Protein AF-A0A967B4Q2-F1 (afdb_monomer)

Foldseek 3Di:
DKKKFKDQPPDTPDIGPDPVVSVVVCVVVVVVVGPIDIDTPPPDPCDDFDADPVPRHGDDPPDPQWDFDQDPPRDTDTDGHDDD

Structure (mmCIF, N/CA/C/O backbone):
data_AF-A0A967B4Q2-F1
#
_entry.id   AF-A0A967B4Q2-F1
#
loop_
_atom_site.group_PDB
_atom_site.id
_atom_site.type_symbol
_atom_site.label_atom_id
_atom_site.label_alt_id
_atom_site.label_comp_id
_atom_site.label_asym_id
_atom_site.label_entity_id
_atom_site.label_seq_id
_atom_site.pdbx_PDB_ins_code
_atom_site.Cartn_x
_atom_site.Cartn_y
_atom_site.Cartn_z
_atom_site.occupancy
_atom_site.B_iso_or_equiv
_atom_site.auth_seq_id
_atom_site.auth_comp_id
_atom_site.auth_asym_id
_atom_site.auth_atom_id
_atom_site.pdbx_PDB_model_num
ATOM 1 N N . MET A 1 1 ? 8.593 5.429 -7.833 1.00 61.97 1 MET A N 1
ATOM 2 C CA . MET A 1 1 ? 8.505 5.813 -6.411 1.00 61.97 1 MET A CA 1
ATOM 3 C C . MET A 1 1 ? 7.425 4.937 -5.816 1.00 61.97 1 MET A C 1
ATOM 5 O O . MET A 1 1 ? 6.359 4.882 -6.413 1.00 61.97 1 MET A O 1
ATOM 9 N N . LYS A 1 2 ? 7.733 4.169 -4.767 1.00 67.44 2 LYS A N 1
ATOM 10 C CA . LYS A 1 2 ? 6.726 3.341 -4.090 1.00 67.44 2 LYS A CA 1
ATOM 11 C C . LYS A 1 2 ? 5.794 4.289 -3.338 1.00 67.44 2 LYS A C 1
ATOM 13 O O . LYS A 1 2 ? 6.281 5.231 -2.721 1.00 67.44 2 LYS A O 1
ATOM 18 N N . GLN A 1 3 ? 4.491 4.099 -3.472 1.00 79.56 3 GLN A N 1
ATOM 19 C CA . GLN A 1 3 ? 3.498 4.859 -2.720 1.00 79.56 3 GLN A CA 1
ATOM 20 C C . GLN A 1 3 ? 2.790 3.904 -1.755 1.00 79.56 3 GLN A C 1
ATOM 22 O O . GLN A 1 3 ? 2.820 2.690 -1.920 1.00 79.56 3 GLN A O 1
ATOM 27 N N . HIS A 1 4 ? 2.237 4.442 -0.685 1.00 83.31 4 HIS A N 1
ATOM 28 C CA . HIS A 1 4 ? 1.551 3.711 0.367 1.00 83.31 4 HIS A CA 1
ATOM 29 C C . HIS A 1 4 ? 0.152 4.287 0.455 1.00 83.31 4 HIS A C 1
ATOM 31 O O . HIS A 1 4 ? 0.001 5.492 0.653 1.00 83.31 4 HIS A O 1
ATOM 37 N N . LYS A 1 5 ? -0.859 3.446 0.277 1.00 87.00 5 LYS A N 1
ATOM 38 C CA . LYS A 1 5 ? -2.263 3.844 0.328 1.00 87.00 5 LYS A CA 1
ATOM 39 C C . LYS A 1 5 ? -2.858 3.403 1.654 1.00 87.00 5 LYS A C 1
ATOM 41 O O . LYS A 1 5 ? -2.559 2.317 2.133 1.00 87.00 5 LYS A O 1
ATOM 46 N N . VAL A 1 6 ? -3.699 4.234 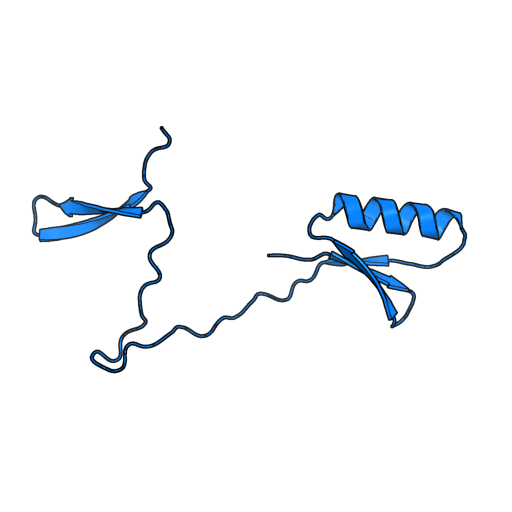2.249 1.00 85.31 6 VAL A N 1
ATOM 47 C CA . VAL A 1 6 ? -4.560 3.858 3.368 1.00 85.31 6 VAL A CA 1
ATOM 48 C C . VAL A 1 6 ? -5.952 3.635 2.804 1.00 85.31 6 VAL A C 1
ATOM 50 O O . VAL A 1 6 ? -6.538 4.542 2.214 1.00 85.31 6 VAL A O 1
ATOM 53 N N . MET A 1 7 ? -6.453 2.422 2.978 1.00 88.75 7 MET A N 1
ATOM 54 C CA . MET A 1 7 ? -7.748 1.970 2.496 1.00 88.75 7 MET A CA 1
ATOM 55 C C . MET A 1 7 ? -8.754 1.945 3.643 1.00 88.75 7 MET A C 1
ATOM 57 O O . MET A 1 7 ? -8.412 1.558 4.765 1.00 88.75 7 MET A O 1
ATOM 61 N N . LEU A 1 8 ? -9.997 2.305 3.344 1.00 86.19 8 LEU A N 1
ATOM 62 C CA . LEU A 1 8 ? -11.174 2.053 4.172 1.00 86.19 8 LEU A CA 1
ATOM 63 C C . LEU A 1 8 ? -12.177 1.289 3.311 1.00 86.19 8 LEU A C 1
ATOM 65 O O . LEU A 1 8 ? -12.772 1.857 2.396 1.00 86.19 8 LEU A O 1
ATOM 69 N 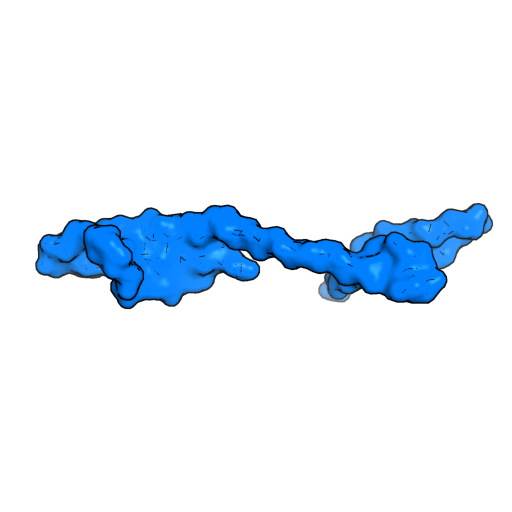N . GLY A 1 9 ? -12.305 -0.015 3.560 1.00 83.00 9 GLY A N 1
ATOM 70 C CA . GLY A 1 9 ? -13.001 -0.907 2.634 1.00 83.00 9 GLY A CA 1
ATOM 71 C C . GLY A 1 9 ? -12.361 -0.852 1.243 1.00 83.00 9 GLY A C 1
ATOM 72 O O . GLY A 1 9 ? -11.173 -1.138 1.099 1.00 83.00 9 GLY A O 1
ATOM 73 N N . GLU A 1 10 ? -13.138 -0.437 0.243 1.00 81.88 10 GLU A N 1
ATOM 74 C CA . GLU A 1 10 ? -12.716 -0.327 -1.162 1.00 81.88 10 GLU A CA 1
ATOM 75 C C . GLU A 1 10 ? -12.205 1.072 -1.549 1.00 81.88 10 GLU A C 1
ATOM 77 O O . GLU A 1 10 ? -11.676 1.263 -2.645 1.00 81.88 10 GLU A O 1
ATOM 82 N N . GLN A 1 11 ? -12.317 2.062 -0.656 1.00 82.94 11 GLN A N 1
ATOM 83 C CA . GLN A 1 11 ? -11.964 3.448 -0.956 1.00 82.94 11 GLN A CA 1
ATOM 84 C C . GLN A 1 11 ? -10.570 3.819 -0.431 1.00 82.94 11 GLN A C 1
ATOM 86 O O . GLN A 1 11 ? -10.199 3.502 0.702 1.00 82.94 11 GLN A O 1
ATOM 91 N N . VAL A 1 12 ? -9.802 4.549 -1.248 1.00 85.38 12 VAL A N 1
ATOM 92 C CA . VAL A 1 12 ? -8.522 5.146 -0.840 1.00 85.38 12 VAL A CA 1
ATOM 93 C C . VAL A 1 12 ? -8.803 6.430 -0.059 1.00 85.38 12 VAL A C 1
ATOM 95 O O . VAL A 1 12 ? -9.329 7.391 -0.615 1.00 85.38 12 VAL A O 1
ATOM 98 N N . LEU A 1 13 ? -8.419 6.465 1.216 1.00 85.62 13 LEU A N 1
ATOM 99 C CA . LEU A 1 13 ? -8.533 7.654 2.067 1.00 85.62 13 LEU A CA 1
ATOM 100 C C . LEU A 1 13 ? -7.300 8.551 1.999 1.00 85.62 13 LEU A C 1
ATOM 102 O O . LEU A 1 13 ? -7.406 9.770 2.100 1.00 85.62 13 LEU A O 1
ATOM 106 N N . TYR A 1 14 ? -6.117 7.946 1.911 1.00 85.62 14 TYR A N 1
ATOM 107 C CA . TYR A 1 14 ? -4.860 8.674 2.026 1.00 85.62 14 TYR A CA 1
ATOM 108 C C . TYR A 1 14 ? -3.751 7.985 1.240 1.00 85.62 14 TYR A C 1
ATOM 110 O O . TYR A 1 14 ? -3.723 6.760 1.148 1.00 85.62 14 TYR A O 1
ATOM 118 N N . GLN A 1 15 ? -2.824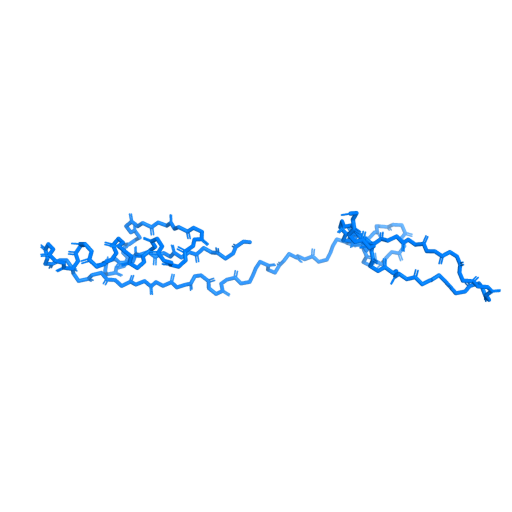 8.764 0.684 1.00 85.44 15 GLN A N 1
ATOM 119 C CA . GLN A 1 15 ? -1.685 8.247 -0.064 1.00 85.44 15 GLN A CA 1
ATOM 120 C C . GLN A 1 15 ? -0.409 8.991 0.332 1.00 85.44 15 GLN A C 1
ATOM 122 O O . GLN A 1 15 ? -0.363 10.217 0.316 1.00 85.44 15 GLN A O 1
ATOM 127 N N . ALA A 1 16 ? 0.642 8.246 0.669 1.00 85.38 16 ALA A N 1
ATOM 128 C CA . ALA A 1 16 ? 1.924 8.789 1.097 1.00 85.38 16 ALA A CA 1
ATOM 129 C C . ALA A 1 16 ? 3.098 8.104 0.393 1.00 85.38 16 ALA A C 1
ATOM 131 O O . ALA A 1 16 ? 3.043 6.929 0.052 1.00 85.38 16 ALA A O 1
ATOM 132 N N . ALA A 1 17 ? 4.207 8.821 0.211 1.00 82.31 17 ALA A N 1
ATOM 133 C CA . ALA A 1 17 ? 5.440 8.239 -0.330 1.00 82.31 17 ALA A CA 1
ATOM 134 C C . ALA A 1 17 ? 6.237 7.425 0.709 1.00 82.31 17 ALA A C 1
ATOM 136 O O . ALA A 1 17 ? 7.096 6.631 0.338 1.00 82.31 17 ALA A O 1
ATOM 137 N N . GLN A 1 18 ? 5.966 7.627 2.003 1.00 84.00 18 GLN A N 1
ATOM 138 C CA . GLN A 1 18 ? 6.644 6.955 3.113 1.00 84.00 18 GLN A CA 1
ATOM 139 C C . GLN A 1 18 ? 5.657 6.104 3.914 1.00 84.00 18 GLN A C 1
ATOM 141 O O . GLN A 1 18 ? 4.566 6.569 4.247 1.00 84.00 18 GLN A O 1
ATOM 146 N N . LEU A 1 19 ? 6.078 4.886 4.268 1.00 84.38 19 LEU A N 1
ATOM 147 C CA . LEU A 1 19 ? 5.276 3.935 5.041 1.00 84.38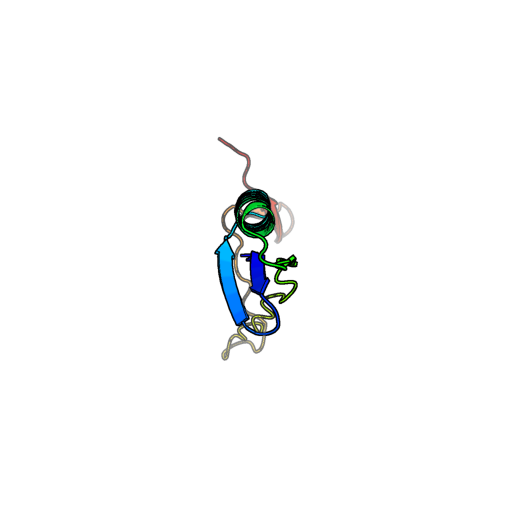 19 LEU A CA 1
ATOM 148 C C . LEU A 1 19 ? 4.861 4.505 6.403 1.00 84.38 19 LEU A C 1
ATOM 150 O O . LEU A 1 19 ? 3.685 4.468 6.751 1.00 84.38 19 LEU A O 1
ATOM 154 N N . SER A 1 20 ? 5.805 5.123 7.117 1.00 87.50 20 SER A N 1
ATOM 155 C CA . SER A 1 20 ? 5.578 5.703 8.447 1.00 87.50 20 SER A CA 1
ATOM 156 C C . SER A 1 20 ? 4.452 6.740 8.465 1.00 87.50 20 SER A C 1
ATOM 158 O O . SER A 1 20 ? 3.715 6.859 9.441 1.00 87.50 20 SER A O 1
ATOM 160 N N . HIS A 1 21 ? 4.284 7.486 7.372 1.00 89.12 21 HIS A N 1
ATOM 161 C CA . HIS A 1 21 ? 3.233 8.491 7.259 1.00 89.12 21 HIS A CA 1
ATOM 162 C 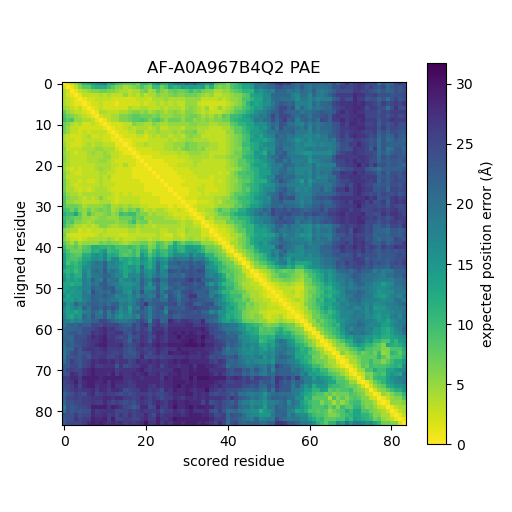C . HIS A 1 21 ? 1.852 7.848 7.086 1.00 89.12 21 HIS A C 1
ATOM 164 O O . HIS A 1 21 ? 0.880 8.298 7.692 1.00 89.12 21 HIS A O 1
ATOM 170 N N . ALA A 1 22 ? 1.770 6.782 6.286 1.00 87.50 22 ALA A N 1
ATOM 171 C CA . ALA A 1 22 ? 0.538 6.026 6.088 1.00 87.50 22 ALA A CA 1
ATOM 172 C C . ALA A 1 22 ? 0.119 5.281 7.368 1.00 87.50 22 ALA A C 1
ATOM 174 O O . ALA A 1 22 ? -1.060 5.273 7.716 1.00 87.50 22 ALA A O 1
ATOM 175 N N . GLU A 1 23 ? 1.079 4.719 8.107 1.00 88.38 23 GLU A N 1
ATOM 176 C CA . GLU A 1 23 ? 0.833 4.029 9.379 1.00 88.38 23 GLU A CA 1
ATOM 177 C C . GLU A 1 23 ? 0.297 4.969 10.457 1.00 88.38 23 GLU A C 1
ATOM 179 O O . GLU A 1 23 ? -0.709 4.657 11.093 1.00 88.38 23 GLU A O 1
ATOM 184 N N . ARG A 1 24 ? 0.910 6.148 10.625 1.00 90.56 24 ARG A N 1
ATOM 185 C CA . ARG A 1 24 ? 0.427 7.160 11.578 1.00 90.56 24 ARG A CA 1
ATOM 186 C C . ARG A 1 24 ? -1.004 7.591 11.268 1.00 90.56 24 ARG A C 1
ATOM 188 O O . ARG A 1 24 ? -1.810 7.720 12.185 1.00 90.56 24 ARG A O 1
ATOM 195 N N . PHE A 1 25 ? -1.326 7.771 9.988 1.00 88.44 25 PHE A N 1
ATOM 196 C CA . PHE A 1 25 ? -2.679 8.126 9.567 1.00 88.44 25 PHE A CA 1
ATOM 197 C C . PHE A 1 25 ? -3.679 6.999 9.861 1.00 88.44 25 PHE A C 1
ATOM 199 O O . PHE A 1 25 ? -4.730 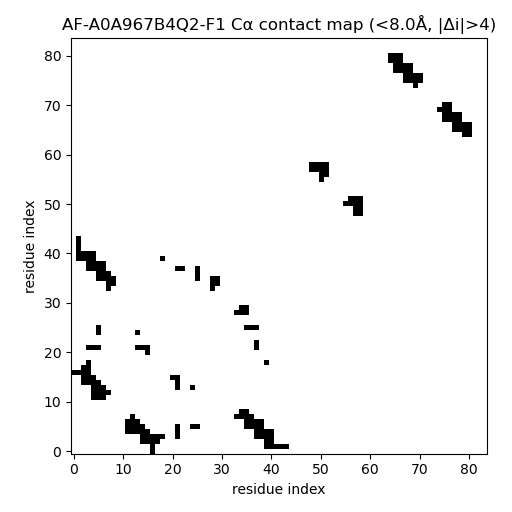7.247 10.444 1.00 88.44 25 PHE A O 1
ATOM 206 N N . ALA A 1 26 ? -3.341 5.751 9.524 1.00 88.44 26 ALA A N 1
ATOM 207 C CA . ALA A 1 26 ? -4.195 4.603 9.816 1.00 88.44 26 ALA A CA 1
ATOM 208 C C . ALA A 1 26 ? -4.407 4.403 11.327 1.00 88.44 26 ALA A C 1
ATOM 210 O O . ALA A 1 26 ? -5.515 4.084 11.746 1.00 88.44 26 ALA A O 1
ATOM 211 N N . ALA A 1 27 ? -3.378 4.617 12.151 1.00 88.44 27 ALA A N 1
ATOM 212 C CA . ALA A 1 27 ? -3.479 4.520 13.605 1.00 88.44 27 ALA A CA 1
ATOM 213 C C . ALA A 1 27 ? -4.409 5.590 14.196 1.00 88.44 27 ALA A C 1
ATOM 215 O O . ALA A 1 27 ? -5.275 5.259 15.004 1.00 88.44 27 ALA A O 1
ATOM 216 N N . ALA A 1 28 ? -4.286 6.845 13.749 1.00 89.81 28 ALA A N 1
ATOM 217 C CA . ALA A 1 28 ? -5.169 7.929 14.181 1.00 89.81 28 ALA A CA 1
ATOM 218 C C . ALA A 1 28 ? -6.638 7.636 13.833 1.00 89.81 28 ALA A C 1
ATOM 220 O O . ALA A 1 28 ? -7.519 7.755 14.676 1.00 89.81 28 ALA A O 1
ATOM 221 N N . ARG A 1 29 ? -6.898 7.152 12.615 1.00 87.69 29 ARG A N 1
ATOM 222 C CA . ARG A 1 29 ? -8.255 6.818 12.162 1.00 87.69 29 ARG A CA 1
ATOM 223 C C . ARG A 1 29 ? -8.837 5.580 12.843 1.00 87.69 29 ARG A C 1
ATOM 225 O O . ARG A 1 29 ? -10.026 5.558 13.139 1.00 87.69 29 ARG A O 1
ATOM 232 N N . ARG A 1 30 ? -8.013 4.586 13.181 1.00 87.62 30 ARG A N 1
ATOM 233 C CA . ARG A 1 30 ? -8.451 3.462 14.024 1.00 87.62 30 ARG A CA 1
ATOM 234 C C . ARG A 1 30 ? -8.840 3.910 15.428 1.00 87.62 30 ARG A C 1
ATOM 236 O O . ARG A 1 30 ? -9.798 3.371 15.968 1.00 87.62 30 ARG A O 1
ATOM 243 N N . ALA A 1 31 ? -8.144 4.896 15.997 1.00 88.44 31 ALA A N 1
ATOM 244 C CA . ALA A 1 31 ? -8.520 5.475 17.287 1.00 88.44 31 ALA A CA 1
ATOM 245 C C . ALA A 1 31 ? -9.876 6.209 17.229 1.00 88.44 31 ALA A C 1
ATOM 247 O O . ALA A 1 31 ? -10.596 6.233 18.219 1.00 88.44 31 ALA A O 1
ATOM 248 N N . GLU A 1 32 ? -10.257 6.731 16.059 1.00 85.31 32 GLU A N 1
ATOM 249 C CA . GLU A 1 32 ? -11.594 7.283 15.777 1.00 85.31 32 GLU A CA 1
ATOM 250 C C . GLU A 1 32 ? -12.659 6.194 15.503 1.00 85.31 32 GLU A C 1
ATOM 252 O O . GLU A 1 32 ? -13.824 6.516 15.282 1.00 85.31 32 GLU A O 1
ATOM 257 N N . GLY A 1 33 ? -12.287 4.907 15.505 1.00 86.75 33 GLY A N 1
ATOM 258 C CA . GLY A 1 33 ? -13.193 3.781 15.243 1.00 86.75 33 GLY A CA 1
ATOM 259 C C . GLY A 1 33 ? -13.322 3.383 13.767 1.00 86.75 33 GLY A C 1
ATOM 260 O O . GLY A 1 33 ? -14.169 2.559 13.426 1.00 86.75 33 GLY A O 1
ATOM 261 N N . LEU A 1 34 ? -12.487 3.925 12.874 1.00 82.56 34 LEU A N 1
ATOM 262 C CA . LEU A 1 34 ? -12.499 3.583 11.450 1.00 82.56 34 LEU A CA 1
ATOM 263 C C . LEU A 1 34 ? -11.598 2.371 11.168 1.00 82.56 34 LEU A C 1
ATOM 265 O O . LEU A 1 34 ? -10.400 2.372 11.457 1.00 82.56 34 LEU A O 1
ATOM 269 N N . ALA A 1 35 ? -12.161 1.335 10.543 1.00 81.12 35 ALA A N 1
ATOM 270 C CA . ALA A 1 35 ? -11.450 0.106 10.183 1.00 81.12 35 ALA A CA 1
ATOM 271 C C . ALA A 1 35 ? -10.586 0.278 8.916 1.00 81.12 35 ALA A C 1
ATOM 273 O O . ALA A 1 35 ? -10.845 -0.310 7.866 1.00 81.12 35 ALA A O 1
ATOM 274 N N . CYS A 1 36 ? -9.546 1.108 8.997 1.00 87.06 36 CYS A N 1
ATOM 275 C CA . CYS A 1 36 ? -8.615 1.359 7.896 1.00 87.06 36 CYS A CA 1
ATOM 276 C C . CYS A 1 36 ? -7.344 0.496 7.960 1.00 87.06 36 CYS A C 1
ATOM 278 O O . CYS A 1 36 ? -6.871 0.102 9.033 1.00 87.06 36 CYS A O 1
ATOM 280 N N . HIS A 1 37 ? -6.752 0.219 6.799 1.00 86.62 37 HIS A N 1
ATOM 281 C CA . HIS A 1 37 ? -5.519 -0.558 6.661 1.00 86.62 37 HIS A CA 1
ATOM 282 C C . HIS A 1 37 ? -4.581 0.044 5.611 1.00 86.62 37 HIS A C 1
ATOM 284 O O . HIS A 1 37 ? -5.018 0.710 4.677 1.00 86.62 37 HIS A O 1
ATOM 290 N N . VAL A 1 38 ? -3.274 -0.161 5.786 1.00 86.62 38 VAL A N 1
ATOM 291 C CA . VAL A 1 38 ? -2.252 0.352 4.865 1.00 86.62 38 VAL A CA 1
ATOM 292 C C . VAL A 1 38 ? -1.941 -0.714 3.821 1.00 86.62 38 VAL A C 1
ATOM 294 O O . VAL A 1 38 ? -1.560 -1.828 4.168 1.00 86.62 38 VAL A O 1
ATOM 297 N N . VAL A 1 39 ? -2.063 -0.355 2.548 1.00 84.62 39 VAL A N 1
ATOM 298 C CA . VAL A 1 39 ? -1.669 -1.167 1.398 1.00 84.62 39 VAL A CA 1
ATOM 299 C C . VAL A 1 39 ? -0.436 -0.522 0.760 1.00 84.62 39 VAL A C 1
ATOM 301 O O . VAL A 1 39 ? -0.525 0.579 0.207 1.00 84.62 39 VAL A O 1
ATOM 304 N N . PRO A 1 40 ? 0.746 -1.154 0.839 1.00 74.44 40 PRO A N 1
ATOM 305 C CA . PRO A 1 40 ? 1.899 -0.695 0.078 1.00 74.44 40 PRO A CA 1
ATOM 306 C C . PRO A 1 40 ? 1.648 -0.934 -1.419 1.00 74.44 40 PRO A C 1
ATOM 308 O O . PRO A 1 40 ? 1.350 -2.061 -1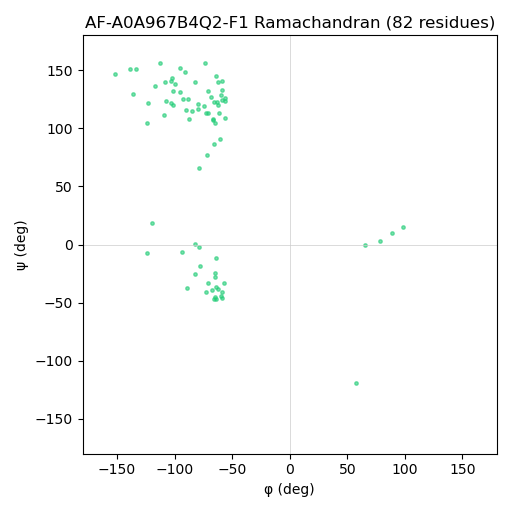.812 1.00 74.44 40 PRO A O 1
ATOM 311 N N . ASP A 1 41 ? 1.789 0.094 -2.268 1.00 69.75 41 ASP A N 1
ATOM 312 C CA . ASP A 1 41 ? 1.773 -0.102 -3.723 1.00 69.75 41 ASP A CA 1
ATOM 313 C C . ASP A 1 41 ? 2.996 -0.953 -4.099 1.00 69.75 41 ASP A C 1
ATOM 315 O O . ASP A 1 41 ? 4.140 -0.484 -4.142 1.00 69.75 41 ASP A O 1
ATOM 319 N N . THR A 1 42 ? 2.743 -2.228 -4.388 1.00 63.06 42 THR A N 1
ATOM 320 C CA . THR A 1 42 ? 3.701 -3.163 -4.991 1.00 63.06 42 THR A CA 1
ATOM 321 C C . THR A 1 42 ? 3.769 -3.020 -6.507 1.00 63.06 42 THR A C 1
ATOM 323 O O . THR A 1 42 ? 4.557 -3.716 -7.145 1.00 63.06 42 THR A O 1
ATOM 326 N N . THR A 1 43 ? 2.998 -2.093 -7.083 1.00 59.88 43 THR A N 1
ATOM 327 C CA . THR A 1 43 ? 2.964 -1.777 -8.509 1.00 59.88 43 THR A CA 1
ATOM 328 C C . THR A 1 43 ? 4.347 -1.315 -8.957 1.00 59.88 43 THR A C 1
ATOM 330 O O . THR A 1 43 ? 4.718 -0.140 -8.868 1.00 59.88 43 THR A O 1
ATOM 333 N N . GLN A 1 44 ? 5.167 -2.264 -9.408 1.00 55.97 44 GLN A N 1
ATOM 334 C CA . GLN A 1 44 ? 6.426 -1.949 -10.053 1.00 55.97 44 GLN A CA 1
ATOM 335 C C . GLN A 1 44 ? 6.076 -1.189 -11.325 1.00 55.97 44 GLN A C 1
ATOM 337 O O . GLN A 1 44 ? 5.313 -1.674 -12.159 1.00 55.97 44 GLN A O 1
ATOM 342 N N . ALA A 1 45 ? 6.601 0.028 -11.457 1.00 55.78 45 ALA A N 1
ATOM 343 C CA . ALA A 1 45 ? 6.479 0.787 -12.688 1.00 55.78 45 ALA A CA 1
ATOM 344 C C . ALA A 1 45 ? 7.257 0.043 -13.782 1.00 55.78 45 ALA A C 1
ATOM 346 O O . ALA A 1 45 ? 8.438 0.317 -14.000 1.00 55.78 45 ALA A O 1
ATOM 347 N N . ASN A 1 46 ? 6.607 -0.918 -14.439 1.00 59.44 46 ASN A N 1
ATOM 348 C CA . ASN A 1 46 ? 7.134 -1.621 -15.596 1.00 59.44 46 ASN A CA 1
ATOM 349 C C . ASN A 1 46 ? 7.118 -0.648 -16.778 1.00 59.44 46 ASN A C 1
ATOM 351 O O . ASN A 1 46 ? 6.201 -0.631 -17.596 1.00 59.44 46 ASN A O 1
ATOM 355 N N . ARG A 1 47 ? 8.085 0.272 -16.798 1.00 61.38 47 ARG A N 1
ATOM 356 C CA . ARG A 1 47 ? 8.262 1.189 -17.920 1.00 61.38 47 ARG A CA 1
ATOM 357 C C . ARG A 1 47 ? 8.870 0.385 -19.066 1.00 61.38 47 ARG A C 1
ATOM 359 O O . ARG A 1 47 ? 9.981 -0.118 -18.889 1.00 61.38 47 ARG A O 1
ATOM 366 N N . PRO A 1 48 ? 8.199 0.285 -20.225 1.00 62.81 48 PRO A N 1
ATOM 367 C CA . PRO A 1 48 ? 8.754 -0.440 -21.354 1.00 62.81 48 PRO A CA 1
ATOM 368 C C . PRO A 1 48 ? 10.092 0.182 -21.764 1.00 62.81 48 PRO A C 1
ATOM 370 O O . PRO A 1 48 ? 10.268 1.408 -21.746 1.00 62.81 48 PRO A O 1
ATOM 373 N N . ALA A 1 4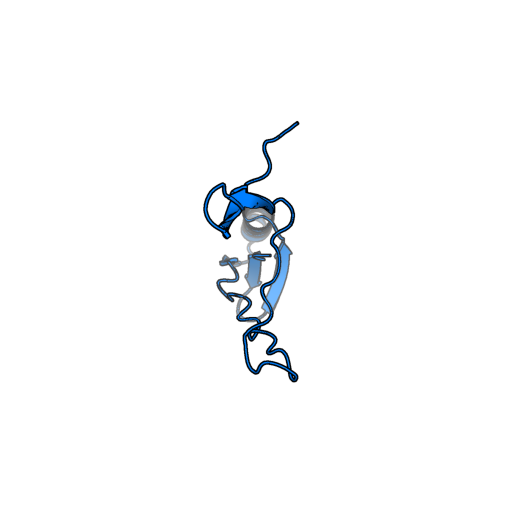9 ? 11.053 -0.672 -22.118 1.00 68.44 49 ALA A N 1
ATOM 374 C CA . ALA A 1 49 ? 12.344 -0.226 -22.616 1.00 68.44 49 ALA A CA 1
ATOM 375 C C . ALA A 1 49 ? 12.132 0.623 -23.877 1.00 68.44 49 ALA A C 1
ATOM 377 O O . ALA A 1 49 ? 11.512 0.184 -24.843 1.00 68.44 49 ALA A O 1
ATOM 378 N N . ARG A 1 50 ? 12.644 1.859 -23.885 1.00 73.56 50 ARG A N 1
ATOM 379 C CA . ARG A 1 50 ? 12.576 2.715 -25.077 1.00 73.56 50 ARG A CA 1
ATOM 380 C C . ARG A 1 50 ? 13.568 2.181 -26.106 1.00 73.56 50 ARG A C 1
ATOM 382 O O . ARG A 1 50 ? 14.769 2.242 -25.864 1.00 73.56 50 ARG A O 1
ATOM 389 N N . ILE A 1 51 ? 13.090 1.663 -27.231 1.00 81.12 51 ILE A N 1
ATOM 390 C CA . ILE A 1 51 ? 13.937 1.139 -28.313 1.00 81.12 51 ILE A CA 1
ATOM 391 C C . ILE A 1 51 ? 14.417 2.303 -29.195 1.00 81.12 51 ILE A C 1
ATOM 393 O O . ILE A 1 51 ? 13.668 3.247 -29.447 1.00 81.12 51 ILE A O 1
ATOM 397 N N . ASN A 1 52 ? 15.681 2.280 -29.626 1.00 78.88 52 ASN A N 1
ATOM 398 C CA . ASN A 1 52 ? 16.202 3.236 -30.604 1.00 78.88 52 ASN A CA 1
ATOM 399 C C . ASN A 1 52 ? 15.768 2.817 -32.025 1.00 78.88 52 ASN A C 1
ATOM 401 O O . ASN A 1 52 ? 16.164 1.731 -32.451 1.00 78.88 52 ASN A O 1
ATOM 405 N N . PRO A 1 53 ? 15.029 3.653 -32.781 1.00 76.62 53 PRO A N 1
ATOM 406 C CA . PRO A 1 53 ? 14.564 3.294 -34.122 1.00 76.62 53 PRO A CA 1
ATOM 407 C C . PRO A 1 53 ? 15.700 3.092 -35.135 1.00 76.62 53 PRO A C 1
ATOM 409 O O . PRO A 1 53 ? 15.528 2.345 -36.087 1.00 76.62 53 PRO A O 1
ATOM 412 N N . LEU A 1 54 ? 16.870 3.708 -34.927 1.00 82.12 54 LEU A N 1
ATOM 413 C CA . LEU A 1 54 ? 18.003 3.610 -35.856 1.00 82.12 54 LEU A CA 1
ATOM 414 C C . LEU A 1 54 ? 18.844 2.343 -35.665 1.00 82.12 54 LEU A C 1
ATOM 416 O O . LEU A 1 54 ? 19.540 1.926 -36.581 1.00 82.12 54 LEU A O 1
ATOM 420 N N . THR A 1 55 ? 18.837 1.754 -34.466 1.00 76.75 55 THR A N 1
ATOM 421 C CA . THR A 1 55 ? 19.724 0.624 -34.135 1.00 76.75 55 THR A CA 1
ATOM 422 C C . THR A 1 55 ? 18.987 -0.614 -33.640 1.00 76.75 55 THR A C 1
ATOM 424 O O . THR A 1 55 ? 19.630 -1.632 -33.401 1.00 76.75 55 THR A O 1
ATOM 427 N N . GLY A 1 56 ? 17.670 -0.535 -33.415 1.00 79.12 56 GLY A N 1
ATOM 428 C CA . GLY A 1 56 ? 16.848 -1.620 -32.863 1.00 79.12 56 GLY A CA 1
ATOM 429 C C . GLY A 1 56 ? 17.184 -2.006 -31.417 1.00 79.12 56 GLY A C 1
ATOM 430 O O . GLY A 1 56 ? 16.551 -2.886 -30.841 1.00 79.12 56 GLY A O 1
ATOM 431 N N . LYS A 1 57 ? 18.175 -1.355 -30.798 1.00 79.25 57 LYS A N 1
ATOM 432 C CA . LYS A 1 57 ? 18.662 -1.683 -29.454 1.00 79.25 57 LYS A CA 1
ATOM 433 C C . LYS A 1 57 ? 17.916 -0.874 -28.386 1.00 79.25 57 LYS A C 1
ATOM 435 O O . LYS A 1 57 ? 17.550 0.281 -28.637 1.00 79.25 57 LYS A O 1
ATOM 440 N N . PRO A 1 58 ? 17.724 -1.422 -27.172 1.00 77.12 58 PRO A N 1
ATOM 441 C CA . PRO A 1 58 ? 17.175 -0.662 -26.057 1.00 77.12 58 PRO A CA 1
ATOM 442 C C . PRO A 1 58 ? 18.080 0.535 -25.747 1.00 77.12 58 PRO A C 1
ATOM 444 O O . PRO A 1 58 ? 19.298 0.412 -25.591 1.00 77.12 58 PRO A O 1
ATOM 447 N N . ARG A 1 59 ? 17.483 1.723 -25.664 1.00 69.06 59 ARG A N 1
ATOM 448 C CA . ARG A 1 59 ? 18.176 2.958 -25.308 1.00 69.06 59 ARG A CA 1
ATOM 449 C C . ARG A 1 59 ? 18.618 2.839 -23.852 1.00 69.06 59 ARG A C 1
ATOM 451 O O . ARG A 1 59 ? 17.789 2.912 -22.948 1.00 69.06 59 ARG A O 1
ATOM 458 N N . ARG A 1 60 ? 19.925 2.661 -23.624 1.00 66.31 60 ARG A N 1
ATOM 459 C CA . ARG A 1 60 ? 20.517 2.659 -22.278 1.00 66.31 60 ARG A CA 1
ATOM 460 C C . ARG A 1 60 ? 20.157 3.976 -21.585 1.00 66.31 60 ARG A C 1
ATOM 462 O O . ARG A 1 60 ? 20.657 5.037 -21.960 1.00 66.31 60 ARG A O 1
ATOM 469 N N . MET A 1 61 ? 19.275 3.927 -20.587 1.00 60.31 61 MET A N 1
ATOM 470 C CA . MET A 1 61 ? 19.124 5.037 -19.652 1.00 60.31 61 MET A CA 1
ATOM 471 C C . MET A 1 61 ? 20.423 5.110 -18.856 1.00 60.31 61 MET A C 1
ATOM 473 O O . MET A 1 61 ? 20.685 4.240 -18.031 1.00 60.31 61 MET A O 1
ATOM 477 N N . ARG A 1 62 ? 21.258 6.125 -19.109 1.00 58.03 62 ARG A N 1
ATOM 478 C CA . ARG A 1 62 ? 22.385 6.408 -18.216 1.00 58.03 62 ARG A CA 1
ATOM 479 C C . ARG A 1 62 ? 21.802 6.745 -16.847 1.00 58.03 62 ARG A C 1
ATOM 481 O O . ARG A 1 62 ? 21.108 7.753 -16.708 1.00 58.03 62 ARG A O 1
ATOM 488 N N . ALA A 1 63 ? 22.045 5.893 -15.855 1.00 56.12 63 ALA A N 1
ATOM 489 C CA . ALA A 1 63 ? 21.754 6.247 -14.477 1.00 56.12 63 ALA A CA 1
ATOM 490 C C . ALA A 1 63 ? 22.570 7.504 -14.138 1.00 56.12 63 ALA A C 1
ATOM 492 O O . ALA A 1 63 ? 23.758 7.590 -14.466 1.00 56.12 63 ALA A O 1
ATOM 493 N N . LYS A 1 64 ? 21.933 8.511 -13.528 1.00 53.25 64 LYS A N 1
ATOM 494 C CA . LYS A 1 64 ? 22.655 9.686 -13.027 1.00 53.25 64 LYS A CA 1
ATOM 495 C C . LYS A 1 64 ? 23.741 9.190 -12.065 1.00 53.25 64 LYS A C 1
ATOM 497 O O . LYS A 1 64 ? 23.423 8.489 -11.111 1.00 53.25 64 LYS A O 1
ATOM 502 N N . GLY A 1 65 ? 25.000 9.536 -12.334 1.00 53.47 65 GLY A N 1
ATOM 503 C CA . GLY A 1 65 ? 26.139 9.110 -11.517 1.00 53.47 65 GLY A CA 1
ATOM 504 C C . GLY A 1 65 ? 26.920 7.905 -12.044 1.00 53.47 65 GLY A C 1
ATOM 505 O O . GLY A 1 65 ? 27.703 7.354 -11.288 1.00 53.47 65 GLY A O 1
ATOM 506 N N . ILE A 1 66 ? 26.757 7.495 -13.304 1.00 57.94 66 ILE A N 1
ATOM 507 C CA . ILE A 1 66 ? 27.705 6.584 -13.969 1.00 57.94 66 ILE A CA 1
ATOM 508 C C . ILE A 1 66 ? 28.572 7.407 -14.924 1.00 57.94 66 ILE A C 1
ATOM 510 O O . ILE A 1 66 ? 28.044 8.099 -15.801 1.00 57.94 66 ILE A O 1
ATOM 514 N N . ILE A 1 67 ? 29.892 7.362 -14.730 1.00 59.50 67 ILE A N 1
ATOM 515 C CA . ILE A 1 67 ? 30.872 7.968 -15.637 1.00 59.50 67 ILE A CA 1
ATOM 516 C C . ILE A 1 67 ? 31.451 6.845 -16.490 1.00 59.50 67 ILE A C 1
ATOM 518 O O . ILE A 1 67 ? 31.826 5.792 -15.979 1.00 59.50 67 ILE A O 1
ATOM 522 N N . ARG A 1 68 ? 31.505 7.088 -17.799 1.00 55.41 68 ARG A N 1
ATOM 523 C CA . ARG A 1 68 ? 3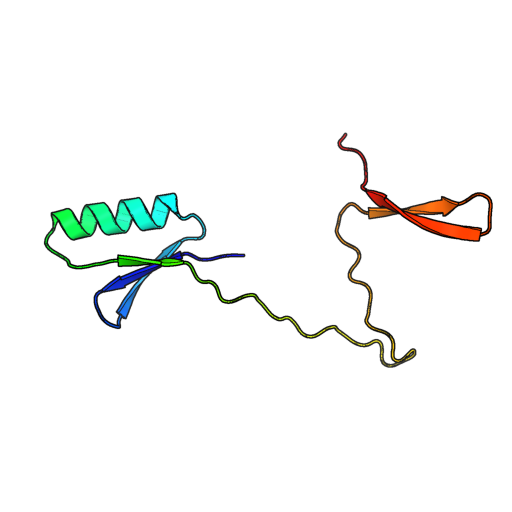2.157 6.191 -18.747 1.00 55.41 68 ARG A CA 1
ATOM 524 C C . ARG A 1 68 ? 33.638 6.545 -18.756 1.00 55.41 68 ARG A C 1
ATOM 526 O O . ARG A 1 68 ? 33.970 7.673 -19.118 1.00 55.41 68 ARG A O 1
ATOM 533 N N . VAL A 1 69 ? 34.487 5.628 -18.311 1.00 58.12 69 VAL A N 1
ATOM 534 C CA . VAL A 1 69 ? 35.941 5.815 -18.332 1.00 58.12 69 VAL A CA 1
ATOM 535 C C . VAL A 1 69 ? 36.488 4.910 -19.436 1.00 58.12 69 VAL A C 1
ATOM 537 O O . VAL A 1 69 ? 36.189 3.713 -19.408 1.00 58.12 69 VAL A O 1
ATOM 540 N N . PRO A 1 70 ? 37.217 5.444 -20.432 1.00 53.91 70 PRO A N 1
ATOM 541 C CA . PRO A 1 70 ? 37.831 4.606 -21.453 1.00 53.91 70 PRO A CA 1
ATOM 542 C C . PRO A 1 70 ? 38.847 3.676 -20.782 1.00 53.91 70 PRO A C 1
ATOM 544 O O . PRO A 1 70 ? 39.773 4.138 -20.114 1.00 53.91 70 PRO A O 1
ATOM 547 N N . GLY A 1 71 ? 38.635 2.365 -20.910 1.00 55.75 71 GLY A N 1
ATOM 548 C CA . GLY A 1 71 ? 39.565 1.360 -20.409 1.00 55.75 71 GLY A CA 1
ATOM 549 C C . GLY A 1 71 ? 40.828 1.285 -21.278 1.00 55.75 71 GLY A C 1
ATOM 550 O O . GLY A 1 71 ? 40.777 1.620 -22.464 1.00 55.75 71 GLY A O 1
ATOM 551 N N . PRO A 1 72 ? 41.959 0.803 -20.733 1.00 52.69 72 PRO A N 1
ATOM 552 C CA . PRO A 1 72 ? 43.234 0.733 -21.454 1.00 52.69 72 PRO A CA 1
ATOM 553 C C . PRO A 1 72 ? 43.219 -0.219 -22.667 1.00 52.69 72 PRO A C 1
ATOM 555 O O . PRO A 1 72 ? 44.131 -0.162 -23.484 1.00 52.69 72 PRO A O 1
ATOM 558 N N . CYS A 1 73 ? 42.182 -1.054 -22.816 1.00 48.59 73 CYS A N 1
ATOM 559 C CA . CYS A 1 73 ? 42.075 -2.074 -23.867 1.00 48.59 73 CYS A CA 1
ATOM 560 C C . CYS A 1 73 ? 40.863 -1.896 -24.806 1.00 48.59 73 CYS A C 1
ATOM 562 O O . CYS A 1 73 ? 40.463 -2.843 -25.474 1.00 48.59 73 CYS A O 1
ATOM 564 N N . GLY A 1 74 ? 40.251 -0.707 -24.869 1.00 53.59 74 GLY A N 1
ATOM 565 C CA . GLY A 1 74 ? 39.124 -0.440 -25.782 1.00 53.59 74 GLY A CA 1
ATOM 566 C C . GLY A 1 74 ? 37.764 -0.985 -25.322 1.00 53.59 74 GLY A C 1
ATOM 567 O O . GLY A 1 74 ? 36.765 -0.811 -26.019 1.00 53.59 74 GLY A O 1
ATOM 568 N N . GLU A 1 75 ? 37.694 -1.587 -24.135 1.00 50.62 75 GLU A N 1
ATOM 569 C CA . GLU A 1 75 ? 36.434 -1.924 -23.476 1.00 50.62 75 GLU A CA 1
ATOM 570 C C . GLU A 1 75 ? 35.984 -0.754 -22.587 1.00 50.62 75 GLU A C 1
ATOM 572 O O . GLU A 1 75 ? 36.655 -0.365 -21.628 1.00 50.62 75 GLU A O 1
ATOM 577 N N . ASP A 1 76 ? 34.845 -0.149 -22.936 1.00 50.81 76 ASP A N 1
ATOM 578 C CA . ASP A 1 76 ? 34.221 0.908 -22.140 1.00 50.81 76 ASP A CA 1
ATOM 579 C C . ASP A 1 76 ? 33.628 0.319 -20.847 1.00 50.81 76 ASP A C 1
ATOM 581 O O . ASP A 1 76 ? 32.622 -0.395 -20.897 1.00 50.81 76 ASP A O 1
ATOM 585 N N . ALA A 1 77 ? 34.191 0.673 -19.688 1.00 55.44 77 ALA A N 1
ATOM 586 C CA . ALA A 1 77 ? 33.656 0.285 -18.384 1.00 55.44 77 ALA A CA 1
ATOM 587 C C . ALA A 1 77 ? 32.754 1.387 -17.796 1.00 55.44 77 ALA A C 1
ATOM 589 O O . ALA A 1 77 ? 33.112 2.568 -17.738 1.00 55.44 77 ALA A O 1
ATOM 590 N N . ASP A 1 78 ? 31.564 0.991 -17.340 1.00 58.09 78 ASP A N 1
ATOM 591 C CA . ASP A 1 78 ? 30.625 1.857 -16.628 1.00 58.09 78 ASP A CA 1
ATOM 592 C C . ASP A 1 78 ? 30.960 1.827 -15.121 1.00 58.09 78 ASP A C 1
ATOM 594 O O . ASP A 1 78 ? 30.706 0.829 -14.446 1.00 58.09 78 ASP A O 1
ATOM 598 N N . ILE A 1 79 ? 31.528 2.913 -14.578 1.00 63.22 79 ILE A N 1
ATOM 599 C CA . ILE A 1 79 ? 31.917 3.004 -13.158 1.00 63.22 79 ILE A CA 1
ATOM 600 C C . ILE A 1 79 ? 30.972 3.956 -12.412 1.00 63.22 79 ILE A C 1
ATOM 602 O O . ILE A 1 79 ? 30.581 5.017 -12.914 1.00 63.22 79 ILE A O 1
ATOM 606 N N . LYS A 1 80 ? 30.598 3.583 -11.183 1.00 53.44 80 LYS A N 1
ATOM 607 C CA . LYS A 1 80 ? 29.820 4.432 -10.272 1.00 53.44 80 LYS A CA 1
ATOM 608 C C . LYS A 1 80 ? 30.658 5.656 -9.877 1.00 53.44 80 LYS A C 1
ATOM 610 O O . LYS A 1 80 ? 31.747 5.511 -9.333 1.00 53.44 80 LYS A O 1
ATOM 615 N N . LYS A 1 81 ? 30.141 6.858 -10.141 1.00 56.09 81 LYS A N 1
ATOM 616 C CA . LYS A 1 81 ? 30.754 8.138 -9.766 1.00 56.09 81 LYS A CA 1
ATOM 617 C C . LYS A 1 81 ? 30.996 8.151 -8.248 1.00 56.09 81 LYS A C 1
ATOM 619 O O . LYS A 1 81 ? 30.039 7.910 -7.505 1.00 56.09 81 LYS A O 1
ATOM 624 N N . PRO A 1 82 ? 32.227 8.422 -7.785 1.00 54.78 82 PRO A N 1
ATOM 625 C CA . PRO A 1 82 ? 32.504 8.535 -6.360 1.00 54.78 82 PRO A CA 1
ATOM 626 C C . PRO A 1 82 ? 31.743 9.731 -5.757 1.00 54.78 82 PRO A C 1
ATOM 628 O O . PRO A 1 82 ? 31.540 10.733 -6.456 1.00 54.78 82 PRO A O 1
ATOM 631 N N . PRO A 1 83 ? 31.274 9.632 -4.499 1.00 60.31 83 PRO A N 1
ATOM 632 C CA . PRO A 1 83 ? 30.738 10.786 -3.780 1.00 60.31 83 PRO A CA 1
ATOM 633 C C . PRO A 1 83 ? 31.842 11.845 -3.607 1.00 60.31 83 PRO A C 1
ATOM 635 O O . PRO A 1 83 ? 32.999 11.480 -3.400 1.00 60.31 83 PRO A O 1
ATOM 638 N N . GLN A 1 84 ? 31.480 13.124 -3.769 1.00 60.59 84 GLN A N 1
ATOM 639 C CA . GLN A 1 84 ? 32.356 14.263 -3.458 1.00 60.59 84 GLN A CA 1
ATOM 640 C C . GLN A 1 84 ? 32.409 14.501 -1.954 1.00 60.59 84 GLN A C 1
ATOM 642 O O . GLN A 1 84 ? 31.358 14.275 -1.310 1.00 60.59 84 GLN A O 1
#

Nearest PDB structures (foldseek):
  6v67-assembly1_A  TM=5.089E-01  e=6.040E+00  synthetic construct

Solvent-accessible surface area (backbone atoms only — not comparable to full-atom values): 5329 Å² total; per-residue (Å²): 132,61,41,20,34,24,29,46,82,92,44,79,76,44,77,30,75,45,62,71,60,28,51,54,52,34,53,56,40,40,75,75,70,41,82,45,45,74,46,69,52,76,76,71,83,82,70,76,77,55,61,34,89,90,72,73,43,68,54,79,76,77,60,90,57,57,46,80,48,84,38,100,80,79,53,78,45,83,40,76,53,76,86,130

Mean predicted aligned error: 15.03 Å

pLDDT: mean 72.85, std 13.63, range [48.59, 90.56]

Secondary structure (DSSP, 8-state):
---EEEEETTEEEEEESSHHHHHHHHHHHHHTT--EEEEE------PPP-B-TTT-SB-----TTEEEEE-TTS-EEEEEPPP-

Sequence (84 aa):
MKQHKVMLGEQVLYQAAQLSHAERFAAARRAEGLACHVVPDTTQANRPARINPLTGKPRRMRAKGIIRVPGPCGEDADIKKPPQ

Radius of gyration: 21.85 Å; Cα contacts (8 Å, |Δi|>4): 108; chains: 1; bounding box: 56×17×53 Å

Organism: NCBI:txid104097